Protein AF-A0A0M9DS42-F1 (afdb_monomer_lite)

Sequence (136 aa):
MKLKELSDFQVYTLYQNKRLSSDVKEQVIQEFRRRKFSSEDKKTLEEEYHHLTYSFNDLTFFRTVLITIFAPFFHIILVFTFFIFFNGFVLKGHFNRWKTFWKFTMLGYVLWLILVVLLNIIILKIKINQYYLFQK

Structure (mmCIF, N/CA/C/O backbone):
data_AF-A0A0M9DS42-F1
#
_entry.id   AF-A0A0M9DS42-F1
#
loop_
_atom_site.group_PDB
_atom_site.id
_atom_site.type_symbol
_atom_site.label_atom_id
_atom_site.label_alt_id
_atom_site.label_comp_id
_atom_site.label_asym_id
_atom_site.label_entity_id
_atom_site.label_seq_id
_atom_site.pdbx_PDB_ins_code
_atom_site.Cartn_x
_atom_site.Cartn_y
_atom_site.Cartn_z
_atom_site.occupancy
_atom_site.B_iso_or_equiv
_atom_site.auth_seq_id
_atom_site.auth_comp_id
_atom_site.auth_asym_id
_atom_site.auth_atom_id
_atom_site.pdbx_PDB_model_num
ATOM 1 N N . MET A 1 1 ? -28.804 -14.744 7.775 1.00 59.75 1 MET A N 1
ATOM 2 C CA . MET A 1 1 ? -27.429 -15.093 8.202 1.00 59.75 1 MET A CA 1
ATOM 3 C C . MET A 1 1 ? -27.464 -15.444 9.683 1.00 59.75 1 MET A C 1
ATOM 5 O O . MET A 1 1 ? -28.140 -14.747 10.430 1.00 59.75 1 MET A O 1
ATOM 9 N N . LYS A 1 2 ? -26.806 -16.520 10.127 1.00 78.88 2 LYS A N 1
ATOM 10 C CA . LYS A 1 2 ? -26.842 -16.929 11.539 1.00 78.88 2 LYS A CA 1
ATOM 11 C C . LYS A 1 2 ? -25.758 -16.209 12.355 1.00 78.88 2 LYS A C 1
ATOM 13 O O . LYS A 1 2 ? -24.776 -16.806 12.768 1.00 78.88 2 LYS A O 1
ATOM 18 N N . LEU A 1 3 ? -25.947 -14.908 12.596 1.00 80.69 3 LEU A N 1
ATOM 19 C CA . LEU A 1 3 ? -24.998 -14.067 13.352 1.00 80.69 3 LEU A CA 1
ATOM 20 C C . LEU A 1 3 ? -24.742 -14.566 14.789 1.00 80.69 3 LEU A C 1
ATOM 22 O O . LEU A 1 3 ? -23.697 -14.285 15.364 1.00 80.69 3 LEU A O 1
ATOM 26 N N . LYS A 1 4 ? -25.674 -15.339 15.360 1.00 82.62 4 LYS A N 1
ATOM 27 C CA . LYS A 1 4 ? -25.547 -15.940 16.697 1.00 82.62 4 LYS A CA 1
ATOM 28 C C . LYS A 1 4 ? -24.499 -17.053 16.777 1.00 82.62 4 LYS A C 1
ATOM 30 O O . LYS A 1 4 ? -24.009 -17.318 17.864 1.00 82.62 4 LYS A O 1
ATOM 35 N N . GLU A 1 5 ? -24.181 -17.693 15.654 1.00 88.75 5 GLU A N 1
ATOM 36 C CA . GLU A 1 5 ? -23.191 -18.780 15.586 1.00 88.75 5 GLU A CA 1
ATOM 37 C C . GLU A 1 5 ? -21.764 -18.247 15.365 1.00 88.75 5 GLU A C 1
ATOM 39 O O . GLU A 1 5 ? -20.803 -19.003 15.456 1.00 88.75 5 GLU A O 1
ATOM 44 N N . LEU A 1 6 ? -21.613 -16.947 15.083 1.00 88.50 6 LEU A N 1
ATOM 45 C CA . LEU A 1 6 ? -20.310 -16.324 14.866 1.00 88.50 6 LEU A CA 1
ATOM 46 C C . LEU A 1 6 ? -19.552 -16.129 16.179 1.00 88.50 6 LEU A C 1
ATOM 48 O O . LEU A 1 6 ? -20.152 -15.779 17.203 1.00 88.50 6 LEU A O 1
ATOM 52 N N . SER A 1 7 ? -18.227 -16.261 16.120 1.00 90.44 7 SER A N 1
ATOM 53 C CA . SER A 1 7 ? -17.351 -15.880 17.228 1.00 90.44 7 SER A CA 1
ATOM 54 C C . SER A 1 7 ? -17.376 -14.368 17.463 1.00 90.44 7 SER A C 1
ATOM 56 O O . SER A 1 7 ? -17.728 -13.585 16.576 1.00 90.44 7 SER A O 1
ATOM 58 N N . ASP A 1 8 ? -16.988 -13.941 18.661 1.00 90.19 8 ASP A N 1
ATOM 59 C CA . ASP A 1 8 ? -16.948 -12.521 19.025 1.00 90.19 8 ASP A CA 1
ATOM 60 C C . ASP A 1 8 ? -16.038 -11.715 18.093 1.00 90.19 8 ASP A C 1
ATOM 62 O O . ASP A 1 8 ? -16.433 -10.655 17.602 1.00 90.19 8 ASP A O 1
ATOM 66 N N . PHE A 1 9 ? -14.887 -12.286 17.733 1.00 89.25 9 PHE A N 1
ATOM 67 C CA . PHE A 1 9 ? -13.976 -11.725 16.739 1.00 89.25 9 PHE A CA 1
ATOM 68 C C . PHE A 1 9 ? -14.611 -11.584 15.348 1.00 89.25 9 PHE A C 1
ATOM 70 O O . PHE A 1 9 ? -14.449 -10.560 14.680 1.00 89.25 9 PHE A O 1
ATOM 77 N N . GLN A 1 10 ? -15.385 -12.574 14.898 1.00 89.62 10 GLN A N 1
ATOM 78 C CA . GLN A 1 10 ? -16.069 -12.512 13.603 1.00 89.62 10 GLN A CA 1
ATOM 79 C C . GLN A 1 10 ? -17.160 -11.437 13.584 1.00 89.62 10 GLN A C 1
ATOM 81 O O . GLN A 1 10 ? -17.287 -10.704 12.601 1.00 89.62 10 GLN A O 1
ATOM 86 N N . VAL A 1 11 ? -17.926 -11.303 14.671 1.00 91.94 11 VAL A N 1
ATOM 87 C CA . VAL A 1 11 ? -18.922 -10.230 14.807 1.00 91.94 11 VAL A CA 1
ATOM 88 C C . VAL A 1 11 ? -18.240 -8.863 14.841 1.00 91.94 11 VAL A C 1
ATOM 90 O O . VAL A 1 11 ? -18.698 -7.949 14.158 1.00 91.94 11 VAL A O 1
ATOM 93 N N . TYR A 1 12 ? -17.124 -8.728 15.561 1.00 91.25 12 TYR A N 1
ATOM 94 C CA . TYR A 1 12 ? -16.328 -7.499 15.594 1.00 91.25 12 TYR A CA 1
ATOM 95 C C . TYR A 1 12 ? -15.760 -7.138 14.211 1.00 91.25 12 TYR A C 1
ATOM 97 O O . TYR A 1 12 ? -15.862 -5.995 13.767 1.00 91.25 12 TYR A O 1
ATOM 105 N N . THR A 1 13 ? -15.253 -8.123 13.468 1.00 89.56 13 THR A N 1
ATOM 106 C CA . THR A 1 13 ? -14.745 -7.935 12.100 1.00 89.56 13 THR A CA 1
ATOM 107 C C . THR A 1 13 ? -15.843 -7.451 11.152 1.00 89.56 13 THR A C 1
ATOM 109 O O . THR A 1 13 ? -15.632 -6.527 10.364 1.00 89.56 13 THR A O 1
ATOM 112 N N . LEU A 1 14 ? -17.043 -8.037 11.235 1.00 90.94 14 LEU A N 1
ATOM 113 C CA . LEU A 1 14 ? -18.198 -7.567 10.468 1.00 90.94 14 LEU A CA 1
ATOM 114 C C . LEU A 1 14 ? -18.606 -6.154 10.893 1.00 90.94 14 LEU A C 1
ATOM 116 O O . LEU A 1 14 ? -18.906 -5.328 10.037 1.00 90.94 14 LEU A O 1
ATOM 120 N N . TYR A 1 15 ? -18.571 -5.850 12.189 1.00 90.25 15 TYR A N 1
ATOM 121 C CA . TYR A 1 15 ? -18.902 -4.526 12.711 1.00 90.25 15 TYR A CA 1
ATOM 122 C C . TYR A 1 15 ? -17.970 -3.433 12.157 1.00 90.25 15 TYR A C 1
ATOM 124 O O . TYR A 1 15 ? -18.440 -2.355 11.791 1.00 90.25 15 TYR A O 1
ATOM 132 N N . GLN A 1 16 ? -16.675 -3.728 12.011 1.00 89.50 16 GLN A N 1
ATOM 133 C CA . GLN A 1 16 ? -15.687 -2.801 11.445 1.00 89.50 16 GLN A CA 1
ATOM 134 C C . GLN A 1 16 ? -15.746 -2.678 9.907 1.00 89.50 16 GLN A C 1
ATOM 136 O O . GLN A 1 16 ? -15.153 -1.766 9.319 1.00 89.50 16 GLN A O 1
ATOM 141 N N . ASN A 1 17 ? -16.477 -3.559 9.217 1.00 87.56 17 ASN A N 1
ATOM 142 C CA . ASN A 1 17 ? -16.530 -3.573 7.759 1.00 87.56 17 ASN A CA 1
ATOM 143 C C . ASN A 1 17 ? -17.432 -2.457 7.194 1.00 87.56 17 ASN A C 1
ATOM 145 O O . ASN A 1 17 ? -18.662 -2.517 7.230 1.00 87.56 17 ASN A O 1
ATOM 149 N N . LYS A 1 18 ? -16.808 -1.449 6.570 1.00 84.19 18 LYS A N 1
ATOM 150 C CA . LYS A 1 18 ? -17.501 -0.298 5.958 1.00 84.19 18 LYS A CA 1
ATOM 151 C C . LYS A 1 18 ? -18.279 -0.621 4.675 1.00 84.19 18 LYS A C 1
ATOM 153 O O . LYS A 1 18 ? -19.044 0.226 4.228 1.00 84.19 18 LYS A O 1
ATOM 158 N N . ARG A 1 19 ? -18.070 -1.793 4.066 1.00 88.06 19 ARG A N 1
ATOM 159 C CA . ARG A 1 19 ? -18.658 -2.183 2.769 1.00 88.06 19 ARG A CA 1
ATOM 160 C C . ARG A 1 19 ? -19.920 -3.042 2.894 1.00 88.06 19 ARG A C 1
ATOM 162 O O . ARG A 1 19 ? -20.447 -3.477 1.875 1.00 88.06 19 ARG A O 1
ATOM 169 N N . LEU A 1 20 ? -20.387 -3.318 4.111 1.00 87.62 20 LEU A N 1
ATOM 170 C CA . LEU A 1 20 ? -21.640 -4.044 4.320 1.00 87.62 20 LEU A CA 1
ATOM 171 C C . LEU A 1 20 ? -22.842 -3.218 3.847 1.00 87.62 20 LEU A C 1
ATOM 173 O O . LEU A 1 20 ? -22.872 -1.999 4.028 1.00 87.62 20 LEU A O 1
ATOM 177 N N . SER A 1 21 ? -23.845 -3.893 3.281 1.00 89.94 21 SER A N 1
ATOM 178 C CA . SER A 1 21 ? -25.144 -3.280 2.992 1.00 89.94 21 SER A CA 1
ATOM 179 C C . SER A 1 21 ? -25.810 -2.794 4.284 1.00 89.94 21 SER A C 1
ATOM 181 O O . SER A 1 21 ? -25.564 -3.347 5.360 1.00 89.94 21 SER A O 1
ATOM 183 N N . SER A 1 22 ? -26.653 -1.762 4.182 1.00 88.75 22 SER A N 1
ATOM 184 C CA . SER A 1 22 ? -27.361 -1.143 5.317 1.00 88.75 22 SER A CA 1
ATOM 185 C C . SER A 1 22 ? -28.041 -2.175 6.213 1.00 88.75 22 SER A C 1
ATOM 18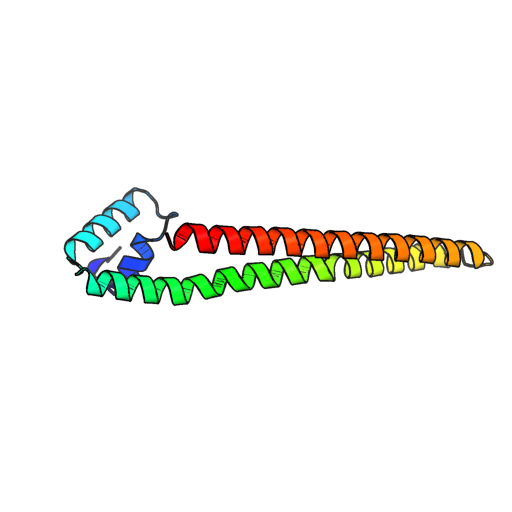7 O O . SER A 1 22 ? -27.835 -2.179 7.424 1.00 88.75 22 SER A O 1
ATOM 189 N N . ASP A 1 23 ? -28.766 -3.100 5.594 1.00 87.50 23 ASP A N 1
ATOM 190 C CA . ASP A 1 23 ? -29.641 -4.048 6.280 1.00 87.50 23 ASP A CA 1
ATOM 191 C C . ASP A 1 23 ? -28.828 -5.082 7.068 1.00 87.50 23 ASP A C 1
ATOM 193 O O . ASP A 1 23 ? -29.178 -5.470 8.182 1.00 87.50 23 ASP A O 1
ATOM 197 N N . VAL A 1 24 ? -27.687 -5.505 6.514 1.00 87.88 24 VAL A N 1
ATOM 198 C CA . VAL A 1 24 ? -26.762 -6.427 7.185 1.00 87.88 24 VAL A CA 1
ATOM 199 C C . VAL A 1 24 ? -25.996 -5.699 8.284 1.00 87.88 24 VAL A C 1
ATOM 201 O O . VAL A 1 24 ? -25.799 -6.244 9.370 1.00 87.88 24 VAL A O 1
ATOM 204 N N . LYS A 1 25 ? -25.593 -4.451 8.032 1.00 91.38 25 LYS A N 1
ATOM 205 C CA . LYS A 1 25 ? -24.886 -3.622 9.007 1.00 91.38 25 LYS A CA 1
ATOM 206 C C . LYS A 1 25 ? -25.731 -3.398 10.257 1.00 91.38 25 LYS A C 1
ATOM 208 O O . LYS A 1 25 ? -25.211 -3.500 11.365 1.00 91.38 25 LYS A O 1
ATOM 213 N N . GLU A 1 26 ? -27.025 -3.148 10.097 1.00 91.62 26 GLU A N 1
ATOM 214 C CA . GLU A 1 26 ? -27.934 -2.967 11.225 1.00 91.62 26 GLU A CA 1
ATOM 215 C C . GLU A 1 26 ? -28.063 -4.240 12.073 1.00 91.62 26 GLU A C 1
ATOM 217 O O . GLU A 1 26 ? -27.931 -4.179 13.298 1.00 91.62 26 GLU A O 1
ATOM 222 N N . GLN A 1 27 ? -28.194 -5.409 11.437 1.00 91.38 27 GLN A N 1
ATOM 223 C CA . GLN A 1 27 ? -28.225 -6.699 12.140 1.00 91.38 27 GLN A CA 1
ATOM 224 C C . GLN A 1 27 ? -26.925 -6.975 12.911 1.00 91.38 27 GLN A C 1
ATOM 226 O O . GLN A 1 27 ? -26.959 -7.446 14.049 1.00 91.38 27 GLN A O 1
ATOM 231 N N . VAL A 1 28 ? -25.773 -6.644 12.323 1.00 92.19 28 VAL A N 1
ATOM 232 C CA . VAL A 1 28 ? -24.463 -6.784 12.976 1.00 92.19 28 VAL A CA 1
ATOM 233 C C . VAL A 1 28 ? -24.333 -5.831 14.167 1.00 92.19 28 VAL A C 1
ATOM 235 O O . VAL A 1 28 ? -23.864 -6.248 15.223 1.00 92.19 28 VAL A O 1
ATOM 238 N N . ILE A 1 29 ? -24.788 -4.578 14.050 1.00 92.38 29 ILE A N 1
ATOM 239 C CA . ILE A 1 29 ? -24.775 -3.605 15.158 1.00 92.38 29 ILE A CA 1
ATOM 240 C C . ILE A 1 29 ? -25.655 -4.084 16.317 1.00 92.38 29 ILE A C 1
ATOM 242 O O . ILE A 1 29 ? -25.253 -3.987 17.479 1.00 92.38 29 ILE A O 1
ATOM 246 N N . GLN A 1 30 ? -26.849 -4.599 16.019 1.00 92.75 30 GLN A N 1
ATOM 247 C CA . GLN A 1 30 ? -27.756 -5.133 17.034 1.00 92.75 30 GLN A CA 1
ATOM 248 C C . GLN A 1 30 ? -27.136 -6.329 17.761 1.00 92.75 30 GLN A C 1
ATOM 250 O O . GLN A 1 30 ? -27.149 -6.371 18.991 1.00 92.7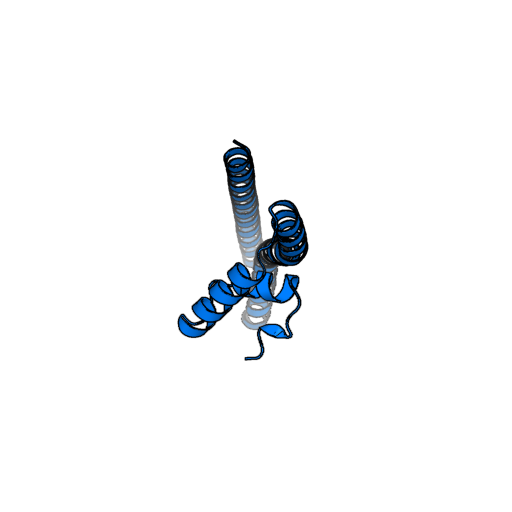5 30 GLN A O 1
ATOM 255 N N . GLU A 1 31 ? -26.532 -7.260 17.022 1.00 89.88 31 GLU A N 1
ATOM 256 C CA . GLU A 1 31 ? -25.856 -8.420 17.603 1.00 89.88 31 GLU A CA 1
ATOM 257 C C . GLU A 1 31 ? -24.633 -8.012 18.439 1.00 89.88 31 GLU A C 1
ATOM 259 O O . GLU A 1 31 ? -24.449 -8.505 19.552 1.00 89.88 31 GLU A O 1
ATOM 264 N N . PHE A 1 32 ? -23.840 -7.053 17.958 1.00 91.25 32 PHE A N 1
ATOM 265 C CA . PHE A 1 32 ? -22.692 -6.518 18.687 1.00 91.25 32 PHE A CA 1
ATOM 266 C C . PHE A 1 32 ? -23.107 -5.878 20.022 1.00 91.25 32 PHE A C 1
ATOM 268 O O . PHE A 1 32 ? -22.496 -6.127 21.061 1.00 91.25 32 PHE A O 1
ATOM 275 N N . ARG A 1 33 ? -24.201 -5.103 20.029 1.00 91.19 33 ARG A N 1
ATOM 276 C CA . ARG A 1 33 ? -24.773 -4.523 21.257 1.00 91.19 33 ARG A CA 1
ATOM 277 C C . ARG A 1 33 ? -25.359 -5.591 22.182 1.00 91.19 33 ARG A C 1
ATOM 279 O O . ARG A 1 33 ? -25.202 -5.484 23.397 1.00 91.19 33 ARG A O 1
ATOM 286 N N . ARG A 1 34 ? -26.000 -6.627 21.625 1.00 92.81 34 ARG A N 1
ATOM 287 C CA . ARG A 1 34 ? -26.587 -7.747 22.382 1.00 92.81 34 ARG A CA 1
ATOM 288 C C . ARG A 1 34 ? -25.541 -8.479 23.220 1.00 92.81 34 ARG A C 1
ATOM 290 O O . ARG A 1 34 ? -25.852 -8.882 24.337 1.00 92.81 34 ARG A O 1
ATOM 297 N N . ARG A 1 35 ? -24.321 -8.635 22.696 1.00 87.44 35 ARG A N 1
ATOM 298 C CA . ARG A 1 35 ? -23.223 -9.357 23.360 1.00 87.44 35 ARG A CA 1
ATOM 299 C C . ARG A 1 35 ? -22.574 -8.595 24.520 1.00 87.44 35 ARG A C 1
ATOM 301 O O . ARG A 1 35 ? -21.866 -9.211 25.299 1.00 87.44 35 ARG A O 1
ATOM 308 N N . LYS A 1 36 ? -22.873 -7.297 24.691 1.00 89.19 36 LYS A N 1
ATOM 309 C CA . LYS A 1 36 ? -22.435 -6.472 25.837 1.00 89.19 36 LYS A CA 1
ATOM 310 C C . LYS A 1 36 ? -20.935 -6.596 26.161 1.00 89.19 36 LYS A C 1
ATOM 312 O O . LYS A 1 36 ? -20.568 -6.720 27.324 1.00 89.19 36 LYS A O 1
ATOM 317 N N . PHE A 1 37 ? -20.080 -6.518 25.142 1.00 87.44 37 PHE A N 1
ATOM 318 C CA . PHE A 1 37 ? -18.626 -6.536 25.324 1.00 87.44 37 PHE A CA 1
ATOM 319 C C . PHE A 1 37 ? -18.164 -5.494 26.346 1.00 87.44 37 PHE A C 1
ATOM 321 O O . PHE A 1 37 ? -18.553 -4.317 26.252 1.00 87.44 37 PHE A O 1
ATOM 328 N N . SER A 1 38 ? -17.324 -5.919 27.290 1.00 89.25 38 SER A N 1
ATOM 329 C CA . SER A 1 38 ? -16.677 -5.013 28.235 1.00 89.25 38 SER A CA 1
ATOM 330 C C . SER A 1 38 ? -15.680 -4.097 27.515 1.00 89.25 38 SER A C 1
ATOM 332 O O . SER A 1 38 ? -15.377 -4.265 26.330 1.00 89.25 38 SER A O 1
ATOM 334 N N . SER A 1 39 ? -15.191 -3.069 28.208 1.00 86.81 39 SER A N 1
ATOM 335 C CA . SER A 1 39 ? -14.122 -2.213 27.681 1.00 86.81 39 SER A CA 1
ATOM 336 C C . SER A 1 39 ? -12.836 -2.997 27.412 1.00 86.81 39 SER A C 1
ATOM 338 O O . SER A 1 39 ? -12.167 -2.716 26.422 1.00 86.81 39 SER A O 1
ATOM 340 N N . GLU A 1 40 ? -12.530 -3.989 28.252 1.00 88.19 40 GLU A N 1
ATOM 341 C CA . GLU A 1 40 ? -11.371 -4.874 28.103 1.00 88.19 40 GLU A CA 1
ATOM 342 C C . GLU A 1 40 ? -11.516 -5.736 26.840 1.00 88.19 40 GLU A C 1
ATOM 344 O O . GLU A 1 40 ? -10.655 -5.694 25.966 1.00 88.19 40 GLU A O 1
ATOM 349 N N . ASP A 1 41 ? -12.666 -6.406 26.679 1.00 87.12 41 ASP A N 1
ATOM 350 C CA . ASP A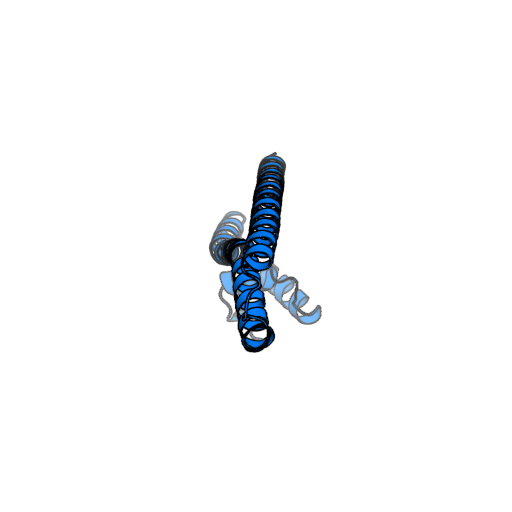 1 41 ? -12.934 -7.284 25.528 1.00 87.12 41 ASP A CA 1
ATOM 351 C C . ASP A 1 41 ? -12.833 -6.518 24.209 1.00 87.12 41 ASP A C 1
ATOM 353 O O . ASP A 1 41 ? -12.279 -7.004 23.226 1.00 87.12 41 ASP A O 1
ATOM 357 N N . LYS A 1 42 ? -13.353 -5.285 24.180 1.00 86.81 42 LYS A N 1
ATOM 358 C CA . LYS A 1 42 ? -13.267 -4.421 22.997 1.00 86.81 42 LYS A CA 1
ATOM 359 C C . LYS A 1 42 ? -11.826 -4.097 22.640 1.00 86.81 42 LYS A C 1
ATOM 361 O O . LYS A 1 42 ? -11.504 -4.118 21.458 1.00 86.81 42 LYS A O 1
ATOM 366 N N . LYS A 1 43 ? -10.989 -3.811 23.639 1.00 87.75 43 LYS A N 1
ATOM 367 C CA . LYS A 1 43 ? -9.577 -3.501 23.429 1.00 87.75 43 LYS A CA 1
ATOM 368 C C . LYS A 1 43 ? -8.829 -4.717 22.882 1.00 87.75 4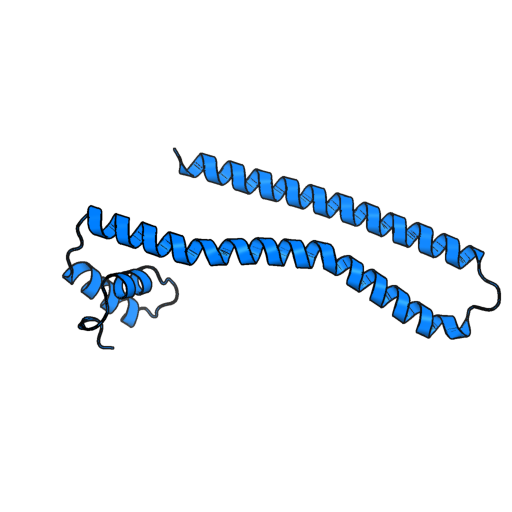3 LYS A C 1
ATOM 370 O O . LYS A 1 43 ? -8.102 -4.581 21.908 1.00 87.75 43 LYS A O 1
ATOM 375 N N . THR A 1 44 ? -9.076 -5.906 23.431 1.00 89.94 44 THR A N 1
ATOM 376 C CA . THR A 1 44 ? -8.482 -7.154 22.927 1.00 89.94 44 THR A CA 1
ATOM 377 C C . THR A 1 44 ? -8.908 -7.449 21.486 1.00 89.94 44 THR A C 1
ATOM 379 O O . THR A 1 44 ? -8.066 -7.748 20.644 1.00 89.94 44 THR A O 1
ATOM 382 N N . LEU A 1 45 ? -10.199 -7.301 21.170 1.00 90.12 45 LEU A N 1
ATOM 383 C CA . LEU A 1 45 ? -10.723 -7.491 19.812 1.00 90.12 45 LEU A CA 1
ATOM 384 C C . LEU A 1 45 ? -10.161 -6.461 18.819 1.00 90.12 45 LEU A C 1
ATOM 386 O O . LEU A 1 45 ? -9.907 -6.786 17.659 1.00 90.12 45 LEU A O 1
ATOM 390 N N . GLU A 1 46 ? -9.966 -5.222 19.268 1.00 87.38 46 GLU A N 1
ATOM 391 C CA . GLU A 1 46 ? -9.356 -4.146 18.488 1.00 87.38 46 GLU A CA 1
ATOM 392 C C . GLU A 1 46 ? -7.876 -4.428 18.204 1.00 87.38 46 GLU A C 1
ATOM 394 O O . GLU A 1 46 ? -7.451 -4.335 17.053 1.00 87.38 46 GLU A O 1
ATOM 399 N N . GLU A 1 47 ? -7.106 -4.849 19.209 1.00 86.19 47 GLU A N 1
ATOM 400 C CA . GLU A 1 47 ? -5.702 -5.249 19.056 1.00 86.19 47 GLU A CA 1
ATOM 401 C C . GLU A 1 47 ? -5.552 -6.433 18.083 1.00 86.19 47 GLU A C 1
ATOM 403 O O . GLU A 1 47 ? -4.728 -6.381 17.164 1.00 86.19 47 GLU A O 1
ATOM 408 N N . GLU A 1 48 ? -6.395 -7.461 18.215 1.00 84.81 48 GLU A N 1
ATOM 409 C CA . GLU A 1 48 ? -6.406 -8.629 17.326 1.00 84.81 48 GLU A CA 1
ATOM 410 C C . GLU A 1 48 ? -6.774 -8.244 15.880 1.00 84.81 48 GLU A C 1
ATOM 412 O O . GLU A 1 48 ? -6.115 -8.656 14.917 1.00 84.81 48 GLU A O 1
ATOM 417 N N . TYR A 1 49 ? -7.780 -7.381 15.711 1.00 82.69 49 TYR A N 1
ATOM 418 C CA . TYR A 1 49 ? -8.189 -6.867 14.403 1.00 82.69 49 TYR A CA 1
ATOM 419 C C . TYR A 1 49 ? -7.096 -6.008 13.755 1.00 82.69 49 TYR A C 1
ATOM 421 O O . TYR A 1 49 ? -6.824 -6.138 12.554 1.00 82.69 49 TYR A O 1
ATOM 429 N N . HIS A 1 50 ? -6.437 -5.144 14.530 1.00 77.06 50 HIS A N 1
ATOM 430 C CA . HIS A 1 50 ? -5.345 -4.312 14.038 1.00 77.06 50 HIS A CA 1
ATOM 431 C C . HIS A 1 50 ? -4.132 -5.138 13.634 1.00 77.06 50 HIS A C 1
ATOM 433 O O . HIS A 1 50 ? -3.582 -4.868 12.569 1.00 77.06 50 HIS A O 1
ATOM 439 N N . HIS A 1 51 ? -3.755 -6.164 14.398 1.00 75.06 51 HIS A N 1
ATOM 440 C CA . HIS A 1 51 ? -2.642 -7.049 14.052 1.00 75.06 51 HIS A CA 1
ATOM 441 C C . HIS A 1 51 ? -2.849 -7.730 12.685 1.00 75.06 51 HIS A C 1
ATOM 443 O O . HIS A 1 51 ? -1.950 -7.750 11.843 1.00 75.06 51 HIS A O 1
ATOM 449 N N . LEU A 1 52 ? -4.065 -8.216 12.416 1.00 67.12 52 LEU A N 1
ATOM 450 C CA . LEU A 1 52 ? -4.409 -8.861 11.143 1.00 67.12 52 LEU A CA 1
ATOM 451 C C . LEU A 1 52 ? -4.542 -7.863 9.980 1.00 67.12 52 LEU A C 1
ATOM 453 O O . LEU A 1 52 ? -4.210 -8.189 8.840 1.00 67.12 52 LEU A O 1
ATOM 457 N N . THR A 1 53 ? -4.989 -6.634 10.252 1.00 61.00 53 THR A N 1
ATOM 458 C CA . THR A 1 53 ? -5.213 -5.612 9.214 1.00 61.00 53 THR A CA 1
ATOM 459 C C . THR A 1 53 ? -3.938 -4.838 8.852 1.00 61.00 53 THR A C 1
ATOM 461 O O . THR A 1 53 ? -3.733 -4.512 7.680 1.00 61.00 53 THR A O 1
ATOM 464 N N . TYR A 1 54 ? -3.047 -4.565 9.815 1.00 53.91 54 TYR A N 1
ATOM 465 C CA . TYR A 1 54 ? -1.781 -3.857 9.568 1.00 53.91 54 TYR A CA 1
ATOM 466 C C . TYR A 1 54 ? -0.875 -4.615 8.591 1.00 53.91 54 TYR A C 1
ATOM 468 O O . TYR A 1 54 ? -0.255 -3.990 7.729 1.00 53.91 54 TYR A O 1
ATOM 476 N N . SER A 1 55 ? -0.898 -5.952 8.634 1.00 52.56 55 SER A N 1
ATOM 477 C CA . SER A 1 55 ? -0.157 -6.815 7.705 1.00 52.56 55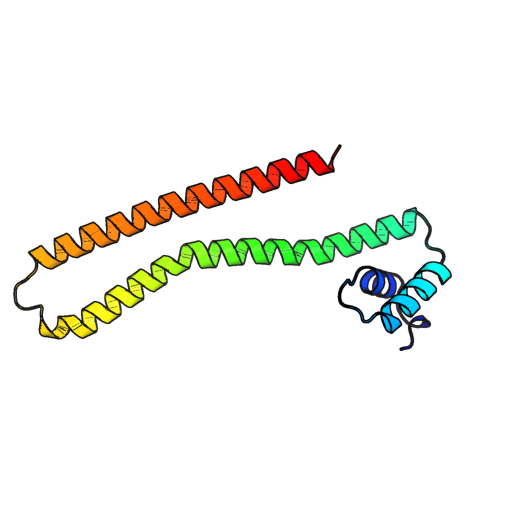 SER A CA 1
ATOM 478 C C . SER A 1 55 ? -0.451 -6.505 6.224 1.00 52.56 55 SER A C 1
ATOM 480 O O . SER A 1 55 ? 0.452 -6.523 5.386 1.00 52.56 55 SER A O 1
ATOM 482 N N . PHE A 1 56 ? -1.690 -6.127 5.882 1.00 49.09 56 PHE A N 1
ATOM 483 C CA . PHE A 1 56 ? -2.077 -5.837 4.496 1.00 49.09 56 PHE A CA 1
ATOM 484 C C . PHE A 1 56 ? -1.673 -4.435 4.006 1.00 49.09 56 PHE A C 1
ATOM 486 O O . PHE A 1 56 ? -1.416 -4.245 2.811 1.00 49.09 56 PHE A O 1
ATOM 493 N N . ASN A 1 57 ? -1.575 -3.442 4.894 1.00 52.69 57 ASN A N 1
ATOM 494 C CA . ASN A 1 57 ? -1.169 -2.087 4.501 1.00 52.69 57 ASN A CA 1
ATOM 495 C C . ASN A 1 57 ? 0.331 -2.000 4.179 1.00 52.69 57 ASN A C 1
ATOM 497 O O . ASN A 1 57 ? 0.711 -1.298 3.235 1.00 52.69 57 ASN A O 1
ATOM 501 N N . ASP A 1 58 ? 1.171 -2.767 4.875 1.00 53.66 58 ASP A N 1
ATOM 502 C CA . ASP A 1 58 ? 2.614 -2.804 4.612 1.00 53.66 58 ASP A CA 1
ATOM 503 C C . ASP A 1 58 ? 2.945 -3.463 3.265 1.00 53.66 58 ASP A C 1
ATOM 505 O O . ASP A 1 58 ? 3.779 -2.957 2.509 1.00 53.66 58 ASP A O 1
ATOM 509 N N . LEU A 1 59 ? 2.200 -4.502 2.875 1.00 55.31 59 LEU A N 1
ATOM 510 C CA . LEU A 1 59 ? 2.279 -5.109 1.538 1.00 55.31 59 LEU A CA 1
ATOM 511 C C . LEU A 1 59 ? 1.996 -4.102 0.414 1.00 55.31 59 LEU A C 1
ATOM 513 O O . LEU A 1 59 ? 2.606 -4.162 -0.656 1.00 55.31 59 LEU A O 1
ATOM 517 N N . THR A 1 60 ? 1.102 -3.142 0.653 1.00 60.28 60 THR A N 1
ATOM 518 C CA . THR A 1 60 ? 0.747 -2.117 -0.338 1.00 60.28 60 THR A CA 1
ATOM 519 C C . THR A 1 60 ? 1.881 -1.107 -0.521 1.00 60.28 60 THR A C 1
ATOM 521 O O . THR A 1 60 ? 2.166 -0.698 -1.649 1.00 60.28 60 THR A O 1
ATOM 524 N N . PHE A 1 61 ? 2.583 -0.754 0.560 1.00 61.62 61 PHE A N 1
ATOM 525 C CA . PHE A 1 61 ? 3.770 0.098 0.501 1.00 61.62 61 PHE A CA 1
ATOM 526 C C . PHE A 1 61 ? 4.925 -0.602 -0.221 1.00 61.62 61 PHE A C 1
ATOM 528 O O . PHE A 1 61 ? 5.450 -0.047 -1.185 1.00 61.62 61 PHE A O 1
ATOM 535 N N . PHE A 1 62 ? 5.254 -1.842 0.157 1.00 61.91 62 PHE A N 1
ATOM 536 C CA . PHE A 1 62 ? 6.296 -2.622 -0.517 1.00 61.91 62 PHE A CA 1
ATOM 537 C C . PHE A 1 62 ? 6.002 -2.806 -2.001 1.00 61.91 62 PHE A C 1
ATOM 539 O O . PHE A 1 62 ? 6.872 -2.558 -2.827 1.00 61.91 62 PHE A O 1
ATOM 546 N N . ARG A 1 63 ? 4.764 -3.153 -2.366 1.00 65.50 63 ARG A N 1
ATOM 547 C CA . ARG A 1 63 ? 4.348 -3.287 -3.767 1.00 65.50 63 ARG A CA 1
ATOM 548 C C . ARG A 1 63 ? 4.440 -1.966 -4.531 1.00 65.50 63 ARG A C 1
ATOM 550 O O . ARG A 1 63 ? 4.865 -1.969 -5.680 1.00 65.50 63 ARG A O 1
ATOM 557 N N . THR A 1 64 ? 4.084 -0.843 -3.909 1.00 66.50 64 THR A N 1
ATOM 558 C CA . THR A 1 64 ? 4.187 0.484 -4.539 1.00 66.50 64 THR A CA 1
ATOM 559 C C . THR A 1 64 ? 5.645 0.882 -4.748 1.00 66.50 64 THR A C 1
ATOM 561 O O . THR A 1 64 ? 5.996 1.347 -5.828 1.00 66.50 64 THR A O 1
ATOM 564 N N . VAL A 1 65 ? 6.511 0.644 -3.762 1.00 65.50 65 VAL A N 1
ATOM 565 C CA . VAL A 1 65 ? 7.954 0.900 -3.860 1.00 65.50 65 VAL A CA 1
ATOM 566 C C . VAL A 1 65 ? 8.591 -0.004 -4.915 1.00 65.50 65 VAL A C 1
ATOM 568 O O . VAL A 1 65 ? 9.326 0.487 -5.766 1.00 65.50 65 VAL A O 1
ATOM 571 N N . LEU A 1 66 ? 8.246 -1.294 -4.928 1.00 68.44 66 LEU A N 1
ATOM 572 C CA . LEU A 1 66 ? 8.742 -2.257 -5.909 1.00 68.44 66 LEU A CA 1
ATOM 573 C C . LEU A 1 66 ? 8.313 -1.860 -7.328 1.00 68.44 66 LEU A C 1
ATOM 575 O O . LEU A 1 66 ? 9.152 -1.739 -8.210 1.00 68.44 66 LEU A O 1
ATOM 579 N N . ILE A 1 67 ? 7.027 -1.576 -7.555 1.00 69.00 67 ILE A N 1
ATOM 580 C CA . ILE A 1 67 ? 6.536 -1.146 -8.872 1.00 69.00 67 ILE A CA 1
ATOM 581 C C . ILE A 1 67 ? 7.194 0.166 -9.284 1.00 69.00 67 ILE A C 1
ATOM 583 O O . ILE A 1 67 ? 7.620 0.288 -10.425 1.00 69.00 67 ILE A O 1
ATOM 587 N N . THR A 1 68 ? 7.322 1.125 -8.368 1.00 67.44 68 THR A N 1
ATOM 588 C CA . THR A 1 68 ? 7.944 2.413 -8.678 1.00 67.44 68 THR A CA 1
ATOM 589 C C . THR A 1 68 ? 9.392 2.200 -9.102 1.00 67.44 68 THR A C 1
ATOM 591 O O . THR A 1 68 ? 9.743 2.621 -10.192 1.00 67.44 68 THR A O 1
ATOM 594 N N . ILE A 1 69 ? 10.201 1.475 -8.323 1.00 67.50 69 ILE A N 1
ATOM 595 C CA . ILE A 1 69 ? 11.626 1.231 -8.609 1.00 67.50 69 ILE A CA 1
ATOM 596 C C . ILE A 1 69 ? 11.835 0.379 -9.871 1.00 67.50 69 ILE A C 1
ATOM 598 O O . ILE A 1 69 ? 12.756 0.658 -10.634 1.00 67.50 69 ILE A O 1
ATOM 602 N N . PHE A 1 70 ? 11.000 -0.635 -10.121 1.00 68.19 70 PHE A N 1
ATOM 603 C CA . PHE A 1 70 ? 11.176 -1.563 -11.248 1.00 68.19 70 PHE A CA 1
ATOM 604 C C . PHE A 1 70 ? 10.494 -1.117 -12.556 1.00 68.19 70 PHE A C 1
ATOM 606 O O . PHE A 1 70 ? 10.930 -1.525 -13.634 1.00 68.19 70 PHE A O 1
ATOM 613 N N . ALA A 1 71 ? 9.479 -0.247 -12.514 1.00 67.44 71 ALA A N 1
ATOM 614 C CA . ALA A 1 71 ? 8.835 0.317 -13.706 1.00 67.44 71 ALA A CA 1
ATOM 615 C C . ALA A 1 71 ? 9.801 0.983 -14.713 1.00 67.44 71 ALA A C 1
ATOM 617 O O . ALA A 1 71 ? 9.671 0.721 -15.913 1.00 67.44 71 ALA A O 1
ATOM 618 N N . PRO A 1 72 ? 10.792 1.801 -14.308 1.00 67.25 72 PRO A N 1
ATOM 619 C CA . PRO A 1 72 ? 11.733 2.393 -15.258 1.00 67.25 72 PRO A CA 1
ATOM 620 C C . PRO A 1 72 ? 12.677 1.356 -15.880 1.00 67.25 72 PRO A C 1
ATOM 622 O O . PRO A 1 72 ? 13.056 1.521 -17.036 1.00 67.25 72 PRO A O 1
ATOM 625 N N . PHE A 1 73 ? 13.012 0.260 -15.184 1.00 69.00 73 PHE A N 1
ATOM 626 C CA . PHE A 1 73 ? 13.791 -0.835 -15.777 1.00 69.00 73 PHE A CA 1
ATOM 627 C C . PHE A 1 73 ? 13.009 -1.516 -16.898 1.00 69.00 73 PHE A C 1
ATOM 629 O O . PHE A 1 73 ? 13.575 -1.806 -17.950 1.00 69.00 73 PHE A O 1
ATOM 636 N N . PHE A 1 74 ? 11.697 -1.693 -16.720 1.00 68.75 74 PHE A N 1
ATOM 637 C CA . PHE A 1 74 ? 10.827 -2.190 -17.782 1.00 68.75 74 PHE A CA 1
ATOM 638 C C . PHE A 1 74 ? 10.796 -1.233 -18.982 1.00 68.75 74 PHE A C 1
ATOM 640 O O . PHE A 1 74 ? 10.892 -1.683 -20.118 1.00 68.75 74 PHE A O 1
ATOM 647 N N . HIS A 1 75 ? 10.756 0.085 -18.755 1.00 66.12 75 HIS A N 1
ATOM 648 C CA . HIS A 1 75 ? 10.866 1.080 -19.830 1.00 66.12 75 HIS A CA 1
ATOM 649 C C . HIS A 1 75 ? 12.217 1.039 -20.551 1.00 66.12 75 HIS A C 1
ATOM 651 O O . HIS A 1 75 ? 12.244 1.102 -21.776 1.00 66.12 75 HIS A O 1
ATOM 657 N N . ILE A 1 76 ? 13.330 0.880 -19.829 1.00 69.56 76 ILE A N 1
ATOM 658 C CA . ILE A 1 76 ? 14.659 0.742 -20.439 1.00 69.56 76 ILE A CA 1
ATOM 659 C C . ILE A 1 76 ? 14.721 -0.518 -21.303 1.00 69.56 76 ILE A C 1
ATOM 661 O O . ILE A 1 76 ? 15.164 -0.438 -22.444 1.00 69.56 76 ILE A O 1
ATOM 665 N N . ILE A 1 77 ? 14.232 -1.658 -20.804 1.00 71.75 77 ILE A N 1
ATOM 666 C CA . ILE A 1 77 ? 14.189 -2.916 -21.563 1.00 71.75 77 ILE A CA 1
ATOM 667 C C . ILE A 1 77 ? 13.294 -2.763 -22.793 1.00 71.75 77 ILE A C 1
ATOM 669 O O . ILE A 1 77 ? 13.690 -3.157 -23.885 1.00 71.75 77 ILE A O 1
ATOM 673 N N . LEU A 1 78 ? 12.116 -2.158 -22.658 1.00 70.38 78 LEU A N 1
ATOM 674 C CA . LEU A 1 78 ? 11.163 -2.009 -23.757 1.00 70.38 78 LEU A CA 1
ATOM 675 C C . LEU A 1 78 ? 11.696 -1.055 -24.832 1.00 70.38 78 LEU A C 1
ATOM 677 O O . LEU A 1 78 ? 11.636 -1.388 -26.011 1.00 70.38 78 LEU A O 1
ATOM 681 N N . VAL A 1 79 ? 12.324 0.059 -24.441 1.00 69.62 79 VAL A N 1
ATOM 682 C CA . VAL A 1 79 ? 13.031 0.959 -25.364 1.00 69.62 79 VAL A CA 1
ATOM 683 C C . VAL A 1 79 ? 14.198 0.237 -26.029 1.00 69.62 79 VAL A C 1
ATOM 685 O O . VAL A 1 79 ? 14.326 0.319 -27.243 1.00 69.62 79 VAL A O 1
ATOM 688 N N . PHE A 1 80 ? 15.013 -0.513 -25.284 1.00 67.25 80 PHE A N 1
ATOM 689 C CA . PHE A 1 80 ? 16.143 -1.268 -25.831 1.00 67.25 80 PHE A CA 1
ATOM 690 C C . PHE A 1 80 ? 15.690 -2.314 -26.852 1.00 67.25 80 PHE A C 1
ATOM 692 O O . PHE A 1 80 ? 16.244 -2.396 -27.945 1.00 67.25 80 PHE A O 1
ATOM 699 N N . THR A 1 81 ? 14.634 -3.061 -26.530 1.00 67.19 81 THR A N 1
ATOM 700 C CA . THR A 1 81 ? 14.069 -4.096 -27.400 1.00 67.19 81 THR A CA 1
ATOM 701 C C . THR A 1 81 ? 13.454 -3.454 -28.642 1.00 67.19 81 THR A C 1
ATOM 703 O O . THR A 1 81 ? 13.791 -3.837 -29.758 1.00 67.19 81 THR A O 1
ATOM 706 N N . PHE A 1 82 ? 12.645 -2.403 -28.479 1.00 67.12 82 PHE A N 1
ATOM 707 C CA . PHE A 1 82 ? 12.053 -1.670 -29.599 1.00 67.12 82 PHE A CA 1
ATOM 708 C C . PHE A 1 82 ? 13.132 -1.084 -30.517 1.00 67.12 82 PHE A C 1
ATOM 710 O O . PHE A 1 82 ? 13.037 -1.210 -31.732 1.00 67.12 82 PHE A O 1
ATOM 717 N N . PHE A 1 83 ? 14.208 -0.521 -29.956 1.00 63.03 83 PHE A N 1
ATOM 718 C CA . PHE A 1 83 ? 15.304 0.052 -30.734 1.00 63.03 83 PHE A CA 1
ATOM 719 C C . PHE A 1 83 ? 16.182 -1.010 -31.402 1.00 63.03 83 PHE A C 1
ATOM 721 O O . PHE A 1 83 ? 16.630 -0.752 -32.511 1.00 63.03 83 PHE A O 1
ATOM 728 N N . ILE A 1 84 ? 16.414 -2.184 -30.800 1.00 65.38 84 ILE A N 1
ATOM 729 C CA . ILE A 1 84 ? 17.118 -3.306 -31.452 1.00 65.38 84 ILE A CA 1
ATOM 730 C C . ILE A 1 84 ? 16.310 -3.819 -32.644 1.00 65.38 84 ILE A C 1
ATOM 732 O O . ILE A 1 84 ? 16.868 -3.990 -33.727 1.00 65.38 84 ILE A O 1
ATOM 736 N N . PHE A 1 85 ? 14.998 -4.000 -32.479 1.00 62.00 85 PHE A N 1
ATOM 737 C CA . PHE A 1 85 ? 14.129 -4.444 -33.569 1.00 62.00 85 PHE A CA 1
ATOM 738 C C . PHE A 1 85 ? 13.992 -3.383 -34.677 1.00 62.00 85 PHE A C 1
ATOM 740 O O . PHE A 1 85 ? 14.009 -3.742 -35.851 1.00 62.00 85 PHE A O 1
ATOM 747 N N . PHE A 1 86 ? 13.949 -2.085 -34.346 1.00 56.59 86 PHE A N 1
ATOM 748 C CA . PHE A 1 86 ? 13.891 -1.006 -35.350 1.00 56.59 86 PHE A CA 1
ATOM 749 C C . PHE A 1 86 ? 15.255 -0.659 -35.981 1.00 56.59 86 PHE A C 1
ATOM 751 O O . PHE A 1 86 ? 15.317 -0.297 -37.153 1.00 56.59 86 PHE A O 1
ATOM 758 N N . ASN A 1 87 ? 16.365 -0.766 -35.238 1.00 53.47 87 ASN A N 1
ATOM 759 C CA . ASN A 1 87 ? 17.718 -0.400 -35.700 1.00 53.47 87 ASN A CA 1
ATOM 760 C C . ASN A 1 87 ? 18.577 -1.584 -36.138 1.00 53.47 87 ASN 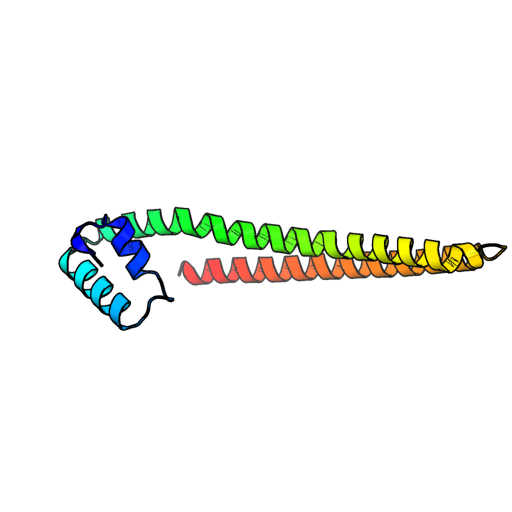A C 1
ATOM 762 O O . ASN A 1 87 ? 19.684 -1.351 -36.629 1.00 53.47 87 ASN A O 1
ATOM 766 N N . GLY A 1 88 ? 18.065 -2.818 -36.090 1.00 53.25 88 GLY A N 1
ATOM 767 C CA . GLY A 1 88 ? 18.616 -3.922 -36.881 1.00 53.25 88 GLY A CA 1
ATOM 768 C C . GLY A 1 88 ? 18.785 -3.547 -38.365 1.00 53.25 88 GLY A C 1
ATOM 769 O O . GLY A 1 88 ? 19.680 -4.058 -39.028 1.00 53.25 88 GLY A O 1
ATOM 770 N N . PHE A 1 89 ? 18.017 -2.562 -38.852 1.00 49.97 89 PHE A N 1
ATOM 771 C CA . PHE A 1 89 ? 18.147 -1.960 -40.183 1.00 49.97 89 PHE A CA 1
ATOM 772 C C . PHE A 1 89 ? 19.077 -0.727 -40.289 1.00 49.97 89 PHE A C 1
ATOM 774 O O . PHE A 1 89 ? 19.477 -0.375 -41.395 1.00 49.97 89 PHE A O 1
ATOM 781 N N . VAL A 1 90 ? 19.451 -0.062 -39.188 1.00 49.91 90 VAL A N 1
ATOM 782 C CA . VAL A 1 90 ? 20.086 1.284 -39.198 1.00 49.91 90 VAL A CA 1
ATOM 783 C C . VAL A 1 90 ? 21.543 1.272 -38.690 1.00 49.91 90 VAL A C 1
ATOM 785 O O . VAL A 1 90 ? 22.276 2.251 -38.833 1.00 49.91 90 VAL A O 1
ATOM 788 N N . LEU A 1 91 ? 22.021 0.153 -38.137 1.00 53.06 91 LEU A N 1
ATOM 789 C CA . LEU A 1 91 ? 23.329 0.052 -37.468 1.00 53.06 91 LEU A CA 1
ATOM 790 C C . LEU A 1 91 ? 24.573 -0.025 -38.375 1.00 53.06 91 LEU A C 1
ATOM 792 O O . LEU A 1 91 ? 25.685 -0.170 -37.864 1.00 53.06 91 LEU A O 1
ATOM 796 N N . LYS A 1 92 ? 24.464 0.167 -39.693 1.00 54.50 92 LYS A N 1
ATOM 797 C CA . LYS A 1 92 ? 25.659 0.412 -40.521 1.00 54.50 92 LYS A CA 1
ATOM 798 C C . LYS A 1 92 ? 26.101 1.882 -40.393 1.00 54.50 92 LYS A C 1
ATOM 800 O O . LYS A 1 92 ? 25.749 2.710 -41.221 1.00 54.50 92 LYS A O 1
ATOM 805 N N . GLY A 1 93 ? 26.889 2.203 -39.356 1.00 56.62 93 GLY A N 1
ATOM 806 C CA . GLY A 1 93 ? 27.785 3.379 -39.359 1.00 56.62 93 GLY A CA 1
ATOM 807 C C . GLY A 1 93 ? 27.520 4.530 -38.371 1.00 56.62 93 GLY A C 1
ATOM 808 O O . GLY A 1 93 ? 28.271 5.503 -38.376 1.00 56.62 93 GLY A O 1
ATOM 809 N N . HIS A 1 94 ? 26.520 4.460 -37.484 1.00 64.00 94 HIS A N 1
ATOM 810 C CA . HIS A 1 94 ? 26.138 5.593 -36.613 1.00 64.00 94 HIS A CA 1
ATOM 811 C C . HIS A 1 94 ? 26.477 5.432 -35.114 1.00 64.00 94 HIS A C 1
ATOM 813 O O . HIS A 1 94 ? 25.681 5.777 -34.239 1.00 64.00 94 HIS A O 1
ATOM 819 N N . PHE A 1 95 ? 27.697 4.987 -34.794 1.00 66.62 95 PHE A N 1
ATOM 820 C CA . PHE A 1 95 ? 28.157 4.780 -33.407 1.00 66.62 95 PHE A CA 1
ATOM 821 C C . PHE A 1 95 ? 28.091 6.051 -32.528 1.00 66.62 95 PHE A C 1
ATOM 823 O O . PHE A 1 95 ? 27.749 5.991 -31.347 1.00 66.62 95 PHE A O 1
ATOM 830 N N . ASN A 1 96 ? 28.334 7.237 -33.101 1.00 67.00 96 ASN A N 1
ATOM 831 C CA . ASN A 1 96 ? 28.236 8.499 -32.355 1.00 67.00 96 ASN A CA 1
ATOM 832 C C . ASN A 1 96 ? 26.796 8.859 -31.953 1.00 67.00 96 ASN A C 1
ATOM 834 O O . ASN A 1 96 ? 26.585 9.380 -30.859 1.00 67.00 96 ASN A O 1
ATOM 838 N N . ARG A 1 97 ? 25.791 8.555 -32.789 1.00 66.38 97 ARG A N 1
ATOM 839 C CA . ARG A 1 97 ? 24.377 8.783 -32.433 1.00 66.38 97 ARG A CA 1
ATOM 840 C C . ARG A 1 97 ? 23.936 7.840 -31.313 1.00 66.38 97 ARG A C 1
ATOM 842 O O . ARG A 1 97 ? 23.206 8.264 -30.423 1.00 66.38 97 ARG A O 1
ATOM 849 N N . TRP A 1 98 ? 24.457 6.612 -31.312 1.00 68.94 98 TRP A N 1
ATOM 850 C CA . TRP A 1 98 ? 24.245 5.632 -30.245 1.00 68.94 98 TRP A CA 1
ATOM 851 C C . TRP A 1 98 ? 24.772 6.129 -28.895 1.00 68.94 98 TRP A C 1
ATOM 853 O O . TRP A 1 98 ? 24.034 6.149 -27.914 1.00 68.94 98 TRP A O 1
ATOM 863 N N . LYS A 1 99 ? 26.014 6.625 -28.847 1.00 71.81 99 LYS A N 1
ATOM 864 C CA . LYS A 1 99 ? 26.599 7.181 -27.616 1.00 71.81 99 LYS A CA 1
ATOM 865 C C . LYS A 1 99 ? 25.780 8.352 -27.062 1.00 71.81 99 LYS A C 1
ATOM 867 O O . LYS A 1 99 ? 25.557 8.429 -25.855 1.00 71.81 99 LYS A O 1
ATOM 872 N N . THR A 1 100 ? 25.316 9.247 -27.933 1.00 74.06 100 THR A N 1
ATOM 873 C CA . THR A 1 100 ? 24.485 10.393 -27.539 1.00 74.06 100 THR A CA 1
ATOM 874 C C . THR A 1 100 ? 23.122 9.952 -27.010 1.00 74.06 100 THR A C 1
ATOM 876 O O . THR A 1 100 ? 22.702 10.440 -25.964 1.00 74.06 100 THR A O 1
ATOM 879 N N . PHE A 1 101 ? 22.469 8.989 -27.668 1.00 73.88 101 PHE A N 1
ATOM 880 C CA . PHE A 1 101 ? 21.215 8.398 -27.196 1.00 73.88 101 PHE A CA 1
ATOM 881 C C . PHE A 1 101 ? 21.364 7.823 -25.781 1.00 73.88 101 PHE A C 1
ATOM 883 O O . PHE A 1 101 ? 20.655 8.254 -24.877 1.00 73.88 101 PHE A O 1
ATOM 890 N N . TRP A 1 102 ? 22.363 6.963 -25.550 1.00 73.38 102 TRP A N 1
ATOM 891 C CA . TRP A 1 102 ? 22.623 6.387 -24.223 1.00 73.38 102 TRP A CA 1
ATOM 892 C C . TRP A 1 102 ? 22.923 7.426 -23.160 1.00 73.38 102 TRP A C 1
ATOM 894 O O . TRP A 1 102 ? 22.471 7.288 -22.025 1.00 73.38 102 TRP A O 1
ATOM 904 N N . LYS A 1 103 ? 23.654 8.484 -23.519 1.00 76.25 103 LYS A N 1
ATOM 905 C CA . LYS A 1 103 ? 23.923 9.586 -22.599 1.00 76.25 103 LYS A CA 1
ATOM 906 C C . LYS A 1 103 ? 22.622 10.253 -22.143 1.00 76.25 103 LYS A C 1
ATOM 908 O O . LYS A 1 103 ? 22.467 10.474 -20.947 1.00 76.25 103 LYS A O 1
ATOM 913 N N . PHE A 1 104 ? 21.690 10.536 -23.055 1.00 75.94 104 PHE A N 1
ATOM 914 C CA . PHE A 1 104 ? 20.395 11.134 -22.707 1.00 75.94 104 PHE A CA 1
ATOM 915 C C . PHE A 1 104 ? 19.485 10.174 -21.940 1.00 75.94 104 PHE A C 1
ATOM 917 O O . PHE A 1 104 ? 18.862 10.589 -20.965 1.00 75.94 104 PHE A O 1
ATOM 924 N N . THR A 1 105 ? 19.453 8.893 -22.312 1.00 70.56 105 THR A N 1
ATOM 925 C CA . THR A 1 105 ? 18.691 7.868 -21.586 1.00 70.56 105 THR A CA 1
ATOM 926 C C . THR A 1 105 ? 19.189 7.717 -20.149 1.00 70.56 105 THR A C 1
ATOM 928 O O . THR A 1 105 ? 18.385 7.726 -19.220 1.00 70.56 105 THR A O 1
ATOM 931 N N . MET A 1 106 ? 20.509 7.655 -19.946 1.00 78.12 106 MET A N 1
ATOM 932 C CA . MET A 1 106 ? 21.106 7.607 -18.608 1.00 78.12 106 MET A CA 1
ATOM 933 C C . MET A 1 106 ? 20.808 8.876 -17.809 1.00 78.12 106 MET A C 1
ATOM 935 O O . MET A 1 106 ? 20.473 8.788 -16.631 1.00 78.12 106 MET A O 1
ATOM 939 N N . LEU A 1 107 ? 20.876 10.052 -18.442 1.00 80.12 107 LEU A N 1
ATOM 940 C CA . LEU A 1 107 ? 20.545 11.317 -17.784 1.00 80.12 107 LEU A CA 1
ATOM 941 C C . LEU A 1 107 ? 19.082 11.341 -17.315 1.00 80.12 107 LEU A C 1
ATOM 943 O O . LEU A 1 107 ? 18.806 11.707 -16.175 1.00 80.12 107 LEU A O 1
ATOM 947 N N . GLY A 1 108 ? 18.156 10.909 -18.176 1.00 76.81 108 GLY A N 1
ATOM 948 C CA . GLY A 1 108 ? 16.735 10.802 -17.848 1.00 76.81 108 GLY A CA 1
ATOM 949 C C . GLY A 1 108 ? 16.472 9.808 -16.718 1.00 76.81 108 GLY A C 1
ATOM 950 O O . GLY A 1 108 ? 15.681 10.094 -15.823 1.00 76.81 108 GLY A O 1
ATOM 951 N N . TYR A 1 109 ? 17.190 8.683 -16.704 1.00 76.81 109 TYR A N 1
ATOM 952 C CA . TYR A 1 109 ? 17.090 7.693 -15.634 1.00 76.81 109 TYR A CA 1
ATOM 953 C C . TYR A 1 109 ? 17.593 8.225 -14.284 1.00 76.81 109 TYR A C 1
ATOM 955 O O . TYR A 1 109 ? 16.919 8.061 -13.268 1.00 76.81 109 TYR A O 1
ATOM 963 N N . VAL A 1 110 ? 18.734 8.923 -14.263 1.00 82.12 110 VAL A N 1
ATOM 964 C CA . VAL A 1 110 ? 19.255 9.568 -13.044 1.00 82.12 110 VAL A CA 1
ATOM 965 C C . VAL A 1 110 ? 18.270 10.611 -12.516 1.00 82.12 110 VAL A C 1
ATOM 967 O O . VAL A 1 110 ? 17.992 10.649 -11.319 1.00 82.12 110 VAL A O 1
ATOM 970 N N . LEU A 1 111 ? 17.697 11.428 -13.402 1.00 83.12 111 LEU A N 1
ATOM 971 C CA . LEU A 1 111 ? 16.728 12.456 -13.022 1.00 83.12 111 LEU A CA 1
ATOM 972 C C . LEU A 1 111 ? 15.440 11.839 -12.455 1.00 83.12 111 LEU A C 1
ATOM 974 O O . LEU A 1 111 ? 14.907 12.311 -11.451 1.00 83.12 111 LEU A O 1
ATOM 978 N N . TRP A 1 112 ? 14.983 10.736 -13.046 1.00 78.19 112 TRP A N 1
ATOM 979 C CA . TRP A 1 112 ? 13.854 9.961 -12.542 1.00 78.19 112 TRP A CA 1
ATOM 980 C C . TRP A 1 112 ? 14.143 9.353 -11.157 1.00 78.19 112 TRP A C 1
ATOM 982 O O . TRP A 1 112 ? 13.307 9.460 -10.260 1.00 78.19 112 TRP A O 1
ATOM 992 N N . LEU A 1 113 ? 15.341 8.796 -10.934 1.00 79.81 113 LEU A N 1
ATOM 993 C CA . LEU A 1 113 ? 15.744 8.266 -9.623 1.00 79.81 113 LEU A CA 1
ATOM 994 C C . LEU A 1 113 ? 15.705 9.347 -8.540 1.00 79.81 113 LEU A C 1
ATOM 996 O O . LEU A 1 113 ? 15.177 9.107 -7.455 1.00 79.81 113 LEU A O 1
ATOM 1000 N N . ILE A 1 114 ? 16.216 10.543 -8.843 1.00 84.81 114 ILE A N 1
ATOM 1001 C CA . ILE A 1 114 ? 16.177 11.685 -7.920 1.00 84.81 114 ILE A CA 1
ATOM 1002 C C . ILE A 1 114 ? 14.728 12.021 -7.545 1.00 84.81 114 ILE A C 1
ATOM 1004 O O . ILE A 1 114 ? 14.420 12.166 -6.362 1.00 84.81 114 ILE A O 1
ATOM 1008 N N . LEU A 1 115 ? 13.821 12.091 -8.526 1.00 80.88 115 LEU A N 1
ATOM 1009 C CA . LEU A 1 115 ? 12.399 12.361 -8.280 1.00 80.88 115 LEU A CA 1
ATOM 1010 C C . LEU A 1 115 ? 11.750 11.303 -7.382 1.00 80.88 115 LEU A C 1
ATOM 1012 O O . LEU A 1 115 ? 11.001 11.646 -6.468 1.00 80.88 115 LEU A O 1
ATOM 1016 N N . VAL A 1 116 ? 12.055 10.024 -7.602 1.00 78.38 116 VAL A N 1
ATOM 1017 C CA . VAL A 1 116 ? 11.506 8.923 -6.798 1.00 78.38 116 VAL A CA 1
ATOM 1018 C C . VAL A 1 116 ? 12.021 8.949 -5.367 1.00 78.38 116 VAL A C 1
ATOM 1020 O O . VAL A 1 116 ? 11.241 8.736 -4.436 1.00 78.38 116 VAL A O 1
ATOM 1023 N N . VAL A 1 117 ? 13.305 9.243 -5.168 1.00 81.31 117 VAL A N 1
ATOM 1024 C CA . VAL A 1 117 ? 13.876 9.408 -3.827 1.00 81.31 117 VAL A CA 1
ATOM 1025 C C . VAL A 1 117 ? 13.206 10.579 -3.107 1.00 81.31 117 VAL A C 1
ATOM 1027 O O . VAL A 1 117 ? 12.755 10.416 -1.974 1.00 81.31 117 VAL A O 1
ATOM 1030 N N . LEU A 1 118 ? 13.056 11.730 -3.770 1.00 83.94 118 LEU A N 1
ATOM 1031 C CA . LEU A 1 118 ? 12.391 12.901 -3.192 1.00 83.94 118 LEU A CA 1
ATOM 1032 C C . LEU A 1 118 ? 10.931 12.616 -2.818 1.00 83.94 118 LEU A C 1
ATOM 1034 O O . LEU A 1 118 ? 10.514 12.933 -1.705 1.00 83.94 118 LEU A O 1
ATOM 1038 N N . LEU A 1 119 ? 10.166 11.970 -3.703 1.00 81.62 119 LEU A N 1
ATOM 1039 C CA . LEU A 1 119 ? 8.787 11.566 -3.417 1.00 81.62 119 LEU A CA 1
ATOM 1040 C C . LEU A 1 119 ? 8.706 10.615 -2.219 1.00 81.62 119 LEU A C 1
ATOM 1042 O O . LEU A 1 119 ? 7.853 10.804 -1.353 1.00 81.62 119 LEU A O 1
ATOM 1046 N N . ASN A 1 120 ? 9.611 9.637 -2.119 1.00 76.56 120 ASN A N 1
ATOM 1047 C CA . ASN A 1 120 ? 9.653 8.730 -0.970 1.00 76.56 120 ASN A CA 1
ATOM 1048 C C . ASN A 1 120 ? 9.959 9.466 0.337 1.00 76.56 120 ASN A C 1
ATOM 1050 O O . ASN A 1 120 ? 9.295 9.213 1.341 1.00 76.56 120 ASN A O 1
ATOM 1054 N N . ILE A 1 121 ? 10.907 10.408 0.327 1.00 80.44 121 ILE A N 1
ATOM 1055 C CA . ILE A 1 121 ? 11.222 11.238 1.499 1.00 80.44 121 ILE A CA 1
ATOM 1056 C C . ILE A 1 121 ? 9.992 12.050 1.928 1.00 80.44 121 ILE A C 1
ATOM 1058 O O . ILE A 1 121 ? 9.676 12.108 3.117 1.00 80.44 121 ILE A O 1
ATOM 1062 N N . ILE A 1 122 ? 9.266 12.645 0.975 1.00 82.81 122 ILE A N 1
ATOM 1063 C CA . ILE A 1 122 ? 8.048 13.418 1.257 1.00 82.81 122 ILE A CA 1
ATOM 1064 C C . ILE A 1 122 ? 6.965 12.520 1.867 1.00 82.81 122 ILE A C 1
ATOM 1066 O O . ILE A 1 122 ? 6.400 12.866 2.904 1.00 82.81 122 ILE A O 1
ATOM 1070 N N . ILE A 1 123 ? 6.705 11.351 1.275 1.00 79.38 123 ILE A N 1
ATOM 1071 C CA . ILE A 1 123 ? 5.709 10.392 1.777 1.00 79.38 123 ILE A CA 1
ATOM 1072 C C . ILE A 1 123 ? 6.071 9.923 3.190 1.00 79.38 123 ILE A C 1
ATOM 1074 O O . ILE A 1 123 ? 5.204 9.881 4.065 1.00 79.38 123 ILE A O 1
ATOM 1078 N N . LEU A 1 124 ? 7.345 9.608 3.436 1.00 77.81 124 LEU A N 1
ATOM 1079 C CA . LEU A 1 124 ? 7.825 9.196 4.752 1.00 77.81 124 LEU A CA 1
ATOM 1080 C C . LEU A 1 124 ? 7.614 10.309 5.785 1.00 77.81 124 LEU A C 1
ATOM 1082 O O . LEU A 1 124 ? 7.090 10.055 6.868 1.00 77.81 124 LEU A O 1
ATOM 1086 N N . LYS A 1 125 ? 7.941 11.556 5.428 1.00 80.88 125 LYS A N 1
ATOM 1087 C CA . LYS A 1 125 ? 7.745 12.723 6.296 1.00 80.88 125 LYS A CA 1
ATOM 1088 C C . LYS A 1 125 ? 6.267 12.956 6.625 1.00 80.88 125 LYS A C 1
ATOM 1090 O O . LYS A 1 125 ? 5.945 13.252 7.773 1.00 80.88 125 LYS A O 1
ATOM 1095 N N . ILE A 1 126 ? 5.369 12.781 5.652 1.00 79.25 126 ILE A N 1
ATOM 1096 C CA . ILE A 1 126 ? 3.916 12.876 5.863 1.00 79.25 126 ILE A CA 1
ATOM 1097 C C . ILE A 1 126 ? 3.436 11.780 6.823 1.00 79.25 126 ILE A C 1
ATOM 1099 O O . ILE A 1 126 ? 2.718 12.089 7.773 1.00 79.25 126 ILE A O 1
ATOM 1103 N N . LYS A 1 127 ? 3.864 10.525 6.626 1.00 72.50 127 LYS A N 1
ATOM 1104 C CA . LYS A 1 127 ? 3.502 9.405 7.512 1.00 72.50 127 LYS A CA 1
ATOM 1105 C C . LYS A 1 127 ? 3.970 9.630 8.951 1.00 72.50 127 LYS A C 1
ATOM 1107 O O . LYS A 1 127 ? 3.189 9.429 9.876 1.00 72.50 127 LYS A O 1
ATOM 1112 N N . ILE A 1 128 ? 5.212 10.085 9.136 1.00 75.88 128 ILE A N 1
ATOM 1113 C CA . ILE A 1 128 ? 5.758 10.400 10.464 1.00 75.88 128 ILE A CA 1
ATOM 1114 C C . ILE A 1 128 ? 4.916 11.491 11.136 1.00 75.88 128 ILE A C 1
ATOM 1116 O O . ILE A 1 128 ? 4.517 11.340 12.285 1.00 75.88 128 ILE A O 1
ATOM 1120 N N . ASN A 1 129 ? 4.588 12.567 10.417 1.00 75.62 129 ASN A N 1
ATOM 1121 C CA . ASN A 1 129 ? 3.813 13.669 10.986 1.00 75.62 129 ASN A CA 1
ATOM 1122 C C . ASN A 1 129 ? 2.384 13.246 11.380 1.00 75.62 129 ASN A C 1
ATOM 1124 O O . ASN A 1 129 ? 1.876 13.662 12.417 1.00 75.62 129 ASN A O 1
ATOM 1128 N N . GLN A 1 130 ? 1.748 12.376 10.587 1.00 69.81 130 GLN A N 1
ATOM 1129 C CA . GLN A 1 130 ? 0.447 11.801 10.941 1.00 69.81 130 GLN A CA 1
ATOM 1130 C C . GLN A 1 130 ? 0.522 10.929 12.198 1.00 69.81 130 GLN A C 1
ATOM 1132 O O . GLN A 1 130 ? -0.360 11.022 13.045 1.00 69.81 130 GLN A O 1
ATOM 1137 N N . TYR A 1 131 ? 1.582 10.134 12.361 1.00 70.44 131 TYR A N 1
ATOM 1138 C CA . TYR A 1 131 ? 1.769 9.303 13.553 1.00 70.44 131 TYR A CA 1
ATOM 1139 C C . TYR A 1 131 ? 1.855 10.139 14.842 1.00 70.44 131 TYR A C 1
ATOM 1141 O O . TYR A 1 131 ? 1.200 9.817 15.831 1.00 70.44 131 TYR A O 1
ATOM 1149 N N . TYR A 1 132 ? 2.586 11.259 14.819 1.00 65.00 132 TYR A N 1
ATOM 1150 C CA . TYR A 1 132 ? 2.701 12.154 15.979 1.00 65.00 132 TYR A CA 1
ATOM 1151 C C . TYR A 1 132 ? 1.410 12.918 16.310 1.00 65.00 132 TYR A C 1
ATOM 1153 O O . TYR A 1 132 ? 1.177 13.238 17.473 1.00 65.00 132 TYR A O 1
ATOM 1161 N N . LEU A 1 133 ? 0.562 13.201 15.318 1.00 59.84 133 LEU A N 1
ATOM 1162 C CA . LEU A 1 133 ? -0.731 13.860 15.535 1.00 59.84 133 LEU A CA 1
ATOM 1163 C C . LEU A 1 133 ? -1.779 12.939 16.180 1.00 59.84 133 LEU A C 1
ATOM 1165 O O . LEU A 1 133 ? -2.687 13.446 16.825 1.00 59.84 133 LEU A O 1
ATOM 1169 N N . PHE A 1 134 ? -1.656 11.617 16.029 1.00 54.28 134 PHE A N 1
ATOM 1170 C CA . PHE A 1 134 ? -2.591 10.638 16.602 1.00 54.28 134 PHE A CA 1
ATOM 1171 C C . PHE A 1 134 ? -2.231 10.170 18.025 1.00 54.28 134 PHE A C 1
ATOM 1173 O O . PHE A 1 134 ? -3.043 9.503 18.658 1.00 54.28 134 PHE A O 1
ATOM 1180 N N . GLN A 1 135 ? -1.041 10.504 18.538 1.00 53.19 135 GLN A N 1
ATOM 1181 C CA . GLN A 1 135 ? -0.626 10.189 19.917 1.00 53.19 135 GLN A CA 1
ATOM 1182 C C . GLN A 1 135 ? -0.952 11.294 20.941 1.00 53.19 135 GLN A C 1
ATOM 1184 O O . GLN A 1 135 ? -0.595 11.158 22.111 1.00 53.19 135 GLN A O 1
ATOM 1189 N N . LYS A 1 136 ? -1.590 12.389 20.518 1.00 46.12 136 LYS A N 1
ATOM 1190 C CA . LYS A 1 136 ? -1.914 13.552 21.352 1.00 46.12 136 LYS A CA 1
ATOM 1191 C C . LYS A 1 136 ? -3.419 13.682 21.530 1.00 46.12 136 LYS A C 1
ATOM 1193 O O . LYS A 1 136 ? -3.822 14.077 22.644 1.00 46.12 136 LYS A O 1
#

pLDDT: mean 75.33, std 12.63, range [46.12, 92.81]

Radius of gyration: 26.7 Å; chains: 1; bounding box: 58×33×69 Å

Foldseek 3Di:
DPPVPDDLLRLVVLQPDPPDDPVVNVVSVVVNVVVVDDPVRVVVSVVVVCVVVVVVVVVVVVVVLCCLVCVVVVVVVVVVVVCCVVCVVPPPPPVVVVVVVVVVSVVVVVVSVVVSVVVVVVVVVVVVVVVVVVVD

Secondary structure (DSSP, 8-state):
--GGGS-HHHHHHHHH-TTS-HHHHHHHHHHHHHTT--HHHHHHHHHHHHHHHHHHHHHHHHHHHHHHHHHHHHHHHHHHHHHHHHHTTT-SS-HHHHHHHHHHHHHHHHHHHHHHHHHHHHHHHHHHHHHHHH--